Protein AF-C6XNH6-F1 (afdb_monomer_lite)

Structure (mmCIF, N/CA/C/O backbone):
data_AF-C6XNH6-F1
#
_entry.id   AF-C6XNH6-F1
#
loop_
_atom_site.group_PDB
_atom_site.id
_atom_site.type_symbol
_atom_site.label_atom_id
_atom_site.label_alt_id
_atom_site.label_comp_id
_atom_site.label_asym_id
_atom_site.label_entity_id
_atom_site.label_seq_id
_atom_site.pdbx_PDB_ins_code
_atom_site.Cartn_x
_atom_site.Cartn_y
_atom_site.Cartn_z
_atom_site.occupancy
_atom_site.B_iso_or_equiv
_atom_site.auth_seq_id
_atom_site.auth_comp_id
_atom_site.auth_asym_id
_atom_site.auth_atom_id
_atom_site.pdbx_PDB_model_num
ATOM 1 N N . MET A 1 1 ? 8.093 -2.262 -16.637 1.00 91.50 1 MET A N 1
ATOM 2 C CA . MET A 1 1 ? 6.632 -1.982 -16.593 1.00 91.50 1 MET A CA 1
ATOM 3 C C . MET A 1 1 ? 6.391 -0.755 -15.720 1.00 91.50 1 MET A C 1
ATOM 5 O O . MET A 1 1 ? 7.094 -0.620 -14.727 1.00 91.50 1 MET A O 1
ATOM 9 N N . ASP A 1 2 ? 5.480 0.148 -16.088 1.00 94.56 2 ASP A N 1
ATOM 10 C CA . ASP A 1 2 ? 5.125 1.333 -15.282 1.00 94.56 2 ASP A CA 1
ATOM 11 C C . ASP A 1 2 ? 3.847 1.116 -14.445 1.00 94.56 2 ASP A C 1
ATOM 13 O O . ASP A 1 2 ? 3.169 0.094 -14.576 1.00 94.56 2 ASP A O 1
ATOM 17 N N . LEU A 1 3 ? 3.507 2.082 -13.580 1.00 94.19 3 LEU A N 1
ATOM 18 C CA . LEU A 1 3 ? 2.318 2.007 -12.722 1.00 94.19 3 LEU A CA 1
ATOM 19 C C . LEU A 1 3 ? 1.004 1.899 -13.513 1.00 94.19 3 LEU A C 1
ATOM 21 O O . LEU A 1 3 ? 0.082 1.206 -13.082 1.00 94.19 3 LEU A O 1
ATOM 25 N N . LYS A 1 4 ? 0.887 2.604 -14.644 1.00 94.12 4 LYS A N 1
ATOM 26 C CA . LYS A 1 4 ? -0.359 2.659 -15.419 1.00 94.12 4 LYS A CA 1
ATOM 27 C C . LYS A 1 4 ? -0.667 1.291 -16.014 1.00 94.12 4 LYS A C 1
ATOM 29 O O . LYS A 1 4 ? -1.813 0.856 -15.942 1.00 94.12 4 LYS A O 1
ATOM 34 N N . ILE A 1 5 ? 0.342 0.628 -16.571 1.00 94.75 5 ILE A N 1
ATOM 35 C CA . ILE A 1 5 ? 0.228 -0.736 -17.092 1.00 94.75 5 ILE A CA 1
ATOM 36 C C . ILE A 1 5 ? -0.072 -1.706 -15.944 1.00 94.75 5 ILE A C 1
ATOM 38 O O . ILE A 1 5 ? -0.989 -2.509 -16.065 1.00 94.75 5 ILE A O 1
ATOM 42 N N . LEU A 1 6 ? 0.616 -1.576 -14.804 1.00 94.88 6 LEU A N 1
ATOM 43 C CA . LEU A 1 6 ? 0.409 -2.441 -13.637 1.00 94.88 6 LEU A CA 1
ATOM 44 C C . LEU A 1 6 ? -1.039 -2.380 -13.105 1.00 94.88 6 LEU A C 1
ATOM 46 O O . LEU A 1 6 ? -1.673 -3.413 -12.909 1.00 94.88 6 LEU A O 1
ATOM 50 N N . ILE A 1 7 ? -1.601 -1.178 -12.917 1.00 94.25 7 ILE A N 1
ATOM 51 C CA . ILE A 1 7 ? -2.995 -1.002 -12.457 1.00 94.25 7 ILE A CA 1
ATOM 52 C C . ILE A 1 7 ? -4.004 -1.464 -13.517 1.00 94.25 7 ILE A C 1
ATOM 54 O O . ILE A 1 7 ? -5.077 -1.956 -13.174 1.00 94.25 7 ILE A O 1
ATOM 58 N N . ARG A 1 8 ? -3.701 -1.318 -14.808 1.00 95.19 8 ARG A N 1
ATOM 59 C CA . ARG A 1 8 ? -4.622 -1.694 -15.894 1.00 95.19 8 ARG A CA 1
ATOM 60 C C . ARG A 1 8 ? -4.522 -3.151 -16.332 1.00 95.19 8 ARG A C 1
ATOM 62 O O . ARG A 1 8 ? -5.331 -3.551 -17.151 1.00 95.19 8 ARG A O 1
ATOM 69 N N . SER A 1 9 ? -3.567 -3.919 -15.812 1.00 94.44 9 SER A N 1
ATOM 70 C CA . SER A 1 9 ? -3.456 -5.348 -16.113 1.00 94.44 9 SER A CA 1
ATOM 71 C C . SER A 1 9 ? -4.743 -6.082 -15.729 1.00 94.44 9 SER A C 1
ATOM 73 O O . SER A 1 9 ? -5.248 -5.905 -14.618 1.00 94.44 9 SER A O 1
ATOM 75 N N . ASP A 1 10 ? -5.250 -6.922 -16.626 1.00 91.19 10 ASP A N 1
ATOM 76 C CA . ASP A 1 10 ? -6.398 -7.793 -16.355 1.00 91.19 10 ASP A CA 1
ATOM 77 C C . ASP A 1 10 ? -5.982 -9.082 -15.624 1.00 91.19 10 ASP A C 1
ATOM 79 O O . ASP A 1 10 ? -6.810 -9.775 -15.038 1.00 91.19 10 ASP A O 1
ATOM 83 N N . ASN A 1 11 ? -4.682 -9.381 -15.594 1.00 92.06 11 ASN A N 1
ATOM 84 C CA . ASN A 1 11 ? -4.109 -10.563 -14.964 1.00 92.06 11 ASN A CA 1
ATOM 85 C C . ASN A 1 11 ? -3.647 -10.253 -13.532 1.00 92.06 11 ASN A C 1
ATOM 87 O O . ASN A 1 11 ? -2.450 -10.242 -13.221 1.00 92.06 11 ASN A O 1
ATOM 91 N N . LYS A 1 12 ? -4.615 -9.962 -12.655 1.00 94.88 12 LYS A N 1
ATOM 92 C CA . LYS A 1 12 ? -4.383 -9.818 -11.213 1.00 94.88 12 LYS A CA 1
ATOM 93 C C . LYS A 1 12 ? -4.949 -11.018 -10.472 1.00 94.88 12 LYS A C 1
ATOM 95 O O . LYS A 1 12 ? -6.131 -11.322 -10.592 1.00 94.88 12 LYS A O 1
ATOM 100 N N . LYS A 1 13 ? -4.124 -11.653 -9.647 1.00 95.69 13 LYS A N 1
ATOM 101 C CA . LYS A 1 13 ? -4.523 -12.784 -8.808 1.00 95.69 13 LYS A CA 1
ATOM 102 C C . LYS A 1 13 ? -4.235 -12.475 -7.349 1.00 95.69 13 LYS A C 1
ATOM 104 O O . LYS A 1 13 ? -3.082 -12.296 -6.970 1.00 95.69 13 LYS A O 1
ATOM 109 N N . VAL A 1 14 ? -5.276 -12.403 -6.526 1.00 96.75 14 VAL A N 1
ATOM 110 C CA . VAL A 1 14 ? -5.119 -12.255 -5.074 1.00 96.75 14 VAL A CA 1
ATOM 111 C C . VAL A 1 14 ? -4.680 -13.597 -4.498 1.00 96.75 14 VAL A C 1
ATOM 113 O O . VAL A 1 14 ? -5.372 -14.595 -4.657 1.00 96.75 14 VAL A O 1
ATOM 116 N N . GLU A 1 15 ? -3.533 -13.618 -3.824 1.00 96.62 15 GLU A N 1
ATOM 117 C CA . GLU A 1 15 ? -3.006 -14.823 -3.171 1.00 96.62 15 GLU A CA 1
ATOM 118 C C . GLU A 1 15 ? -3.458 -14.908 -1.709 1.00 96.62 15 GLU A C 1
ATOM 120 O O . GLU A 1 15 ? -3.704 -15.988 -1.186 1.00 96.62 15 GLU A O 1
ATOM 125 N N . SER A 1 16 ? -3.550 -13.769 -1.014 1.00 96.44 16 SER A N 1
ATOM 126 C CA . SER A 1 16 ? -4.061 -13.719 0.363 1.00 96.44 16 SER A CA 1
ATOM 127 C C . SER A 1 16 ? -4.441 -12.302 0.775 1.00 96.44 16 SER A C 1
ATOM 129 O O . SER A 1 16 ? -3.789 -11.337 0.377 1.00 96.44 16 SER A O 1
ATOM 131 N N . LEU A 1 17 ? -5.454 -12.170 1.634 1.00 96.19 17 LEU A N 1
ATOM 132 C CA . LEU A 1 17 ? -5.842 -10.878 2.218 1.00 96.19 17 LEU A CA 1
ATOM 133 C C . LEU A 1 17 ? -5.045 -10.515 3.475 1.00 96.19 17 LEU A C 1
ATOM 135 O O . LEU A 1 17 ? -4.980 -9.343 3.844 1.00 96.19 17 LEU A O 1
ATOM 139 N N . GLY A 1 18 ? -4.463 -11.516 4.138 1.00 95.69 18 GLY A N 1
ATOM 140 C CA . GLY A 1 18 ? -3.811 -11.357 5.432 1.00 95.69 18 GLY A CA 1
ATOM 141 C C . GLY A 1 18 ? -4.772 -10.957 6.561 1.00 95.69 18 GLY A C 1
ATOM 142 O O . GLY A 1 18 ? -5.949 -10.640 6.376 1.00 95.69 18 GLY A O 1
ATOM 143 N N . GLU A 1 19 ? -4.253 -10.938 7.780 1.00 96.81 19 GLU A N 1
ATOM 144 C CA . GLU A 1 19 ? -5.011 -10.533 8.966 1.00 96.81 19 GLU A CA 1
ATOM 145 C C . GLU A 1 19 ? -4.799 -9.054 9.290 1.00 96.81 19 GLU A C 1
ATOM 147 O O . GLU A 1 19 ? -3.762 -8.468 8.961 1.00 96.81 19 GLU A O 1
ATOM 152 N N . TRP A 1 20 ? -5.779 -8.457 9.967 1.00 97.56 20 TRP A N 1
ATOM 153 C CA . TRP A 1 20 ? -5.589 -7.158 10.599 1.00 97.56 20 TRP A CA 1
ATOM 154 C C . TRP A 1 20 ? -4.674 -7.302 11.813 1.00 97.56 20 TRP A C 1
ATOM 156 O O . TRP A 1 20 ? -4.912 -8.111 12.704 1.00 97.56 20 TRP A O 1
ATOM 166 N N . LYS A 1 21 ? -3.635 -6.478 11.853 1.00 97.06 21 LYS A N 1
ATOM 167 C CA . LYS A 1 21 ? -2.647 -6.396 12.927 1.00 97.06 21 LYS A CA 1
ATOM 168 C C . LYS A 1 21 ? -2.551 -4.956 13.421 1.00 97.06 21 LYS A C 1
ATOM 170 O O . LYS A 1 21 ? -3.100 -4.039 12.814 1.00 97.06 21 LYS A O 1
ATOM 175 N N . GLN A 1 22 ? -1.868 -4.748 14.540 1.00 96.19 22 GLN A N 1
ATOM 176 C CA . GLN A 1 22 ? -1.639 -3.425 15.126 1.00 96.19 22 GLN A CA 1
ATOM 177 C C . GLN A 1 22 ? -0.152 -3.222 15.422 1.00 96.19 22 GLN A C 1
ATOM 179 O O . GLN A 1 22 ? 0.625 -4.176 15.469 1.00 96.19 22 GLN A O 1
ATOM 184 N N . GLY A 1 23 ? 0.255 -1.971 15.627 1.00 91.00 23 GLY A N 1
ATOM 185 C CA . GLY A 1 23 ? 1.612 -1.648 16.062 1.00 91.00 23 GLY A CA 1
ATOM 186 C C . GLY A 1 23 ? 2.650 -1.671 14.938 1.00 91.00 23 GLY A C 1
ATOM 187 O O . GLY A 1 23 ? 2.479 -1.036 13.895 1.00 91.00 23 GLY A O 1
ATOM 188 N N . HIS A 1 24 ? 3.767 -2.360 15.176 1.00 91.88 24 HIS A N 1
ATOM 189 C CA . HIS A 1 24 ? 4.888 -2.415 14.241 1.00 91.88 24 HIS A CA 1
ATOM 190 C C . HIS A 1 24 ? 4.578 -3.303 13.029 1.00 91.88 24 HIS A C 1
ATOM 192 O O . HIS A 1 24 ? 4.103 -4.426 13.190 1.00 91.88 24 HIS A O 1
ATOM 198 N N . ILE A 1 25 ? 4.895 -2.819 11.825 1.00 93.44 25 ILE A N 1
ATOM 199 C CA . ILE A 1 25 ? 4.827 -3.615 10.594 1.00 93.44 25 ILE A CA 1
ATOM 200 C C . ILE A 1 25 ? 6.204 -4.247 10.361 1.00 93.44 25 ILE A C 1
ATOM 202 O O . ILE A 1 25 ? 7.151 -3.515 10.062 1.00 93.44 25 ILE A O 1
ATOM 206 N N . PRO A 1 26 ? 6.351 -5.576 10.510 1.00 92.06 26 PRO A N 1
ATOM 207 C CA . PRO A 1 26 ? 7.643 -6.224 10.365 1.00 92.06 26 PRO A CA 1
ATOM 208 C C . PRO A 1 26 ? 8.076 -6.253 8.897 1.00 92.06 26 PRO A C 1
ATOM 210 O O . PRO A 1 26 ? 7.248 -6.337 7.985 1.00 92.06 26 PRO A O 1
ATOM 213 N N . ARG A 1 27 ? 9.394 -6.275 8.671 1.00 90.44 27 ARG A N 1
ATOM 214 C CA . ARG A 1 27 ? 9.990 -6.336 7.326 1.00 90.44 27 ARG A CA 1
ATOM 215 C C . ARG A 1 27 ? 9.514 -7.552 6.521 1.00 90.44 27 ARG A C 1
ATOM 217 O O . ARG A 1 27 ? 9.355 -7.447 5.315 1.00 90.44 27 ARG A O 1
ATOM 224 N N . SER A 1 28 ? 9.223 -8.675 7.175 1.00 91.19 28 SER A N 1
ATOM 225 C CA . SER A 1 28 ? 8.671 -9.869 6.519 1.00 91.19 28 SER A CA 1
ATOM 226 C C . SER A 1 28 ? 7.279 -9.645 5.907 1.00 91.19 28 SER A C 1
ATOM 228 O O . SER A 1 28 ? 6.931 -10.281 4.910 1.00 91.19 28 SER A O 1
ATOM 230 N N . SER A 1 29 ? 6.485 -8.723 6.463 1.00 94.19 29 SER A N 1
ATOM 231 C CA . SER A 1 29 ? 5.160 -8.366 5.943 1.00 94.19 29 SER A CA 1
ATOM 232 C C . SER A 1 29 ? 5.235 -7.349 4.808 1.00 94.19 29 SER A C 1
ATOM 234 O O . SER A 1 29 ? 4.471 -7.453 3.850 1.00 94.19 29 SER A O 1
ATOM 236 N N . PHE A 1 30 ? 6.143 -6.378 4.891 1.00 93.62 30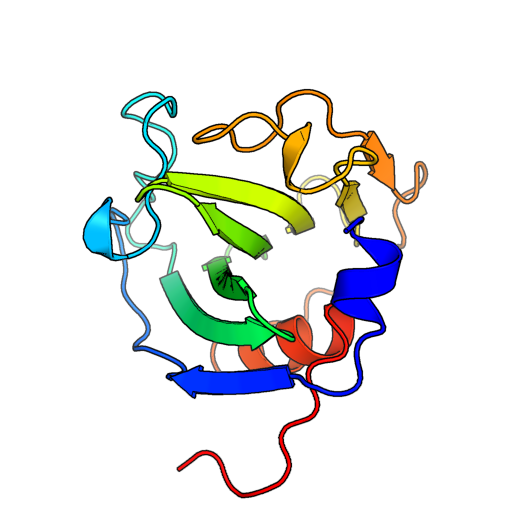 PHE A N 1
ATOM 237 C CA . PHE A 1 30 ? 6.329 -5.359 3.859 1.00 93.62 30 PHE A CA 1
ATOM 238 C C . PHE A 1 30 ? 7.807 -4.922 3.840 1.00 93.62 30 PHE A C 1
ATOM 240 O O . PHE A 1 30 ? 8.201 -4.065 4.638 1.00 93.62 30 PHE A O 1
ATOM 247 N N . PRO A 1 31 ? 8.654 -5.557 3.009 1.00 92.12 31 PRO A N 1
ATOM 248 C CA . PRO A 1 31 ? 10.093 -5.371 3.068 1.00 92.12 31 PRO A CA 1
ATOM 249 C C . PRO A 1 31 ? 10.479 -3.991 2.547 1.00 92.12 31 PRO A C 1
ATOM 251 O O . PRO A 1 31 ? 10.226 -3.662 1.400 1.00 92.12 31 PRO A O 1
ATOM 254 N N . MET A 1 32 ? 11.049 -3.166 3.425 1.00 91.12 32 MET A N 1
ATOM 255 C CA . MET A 1 32 ? 11.447 -1.792 3.121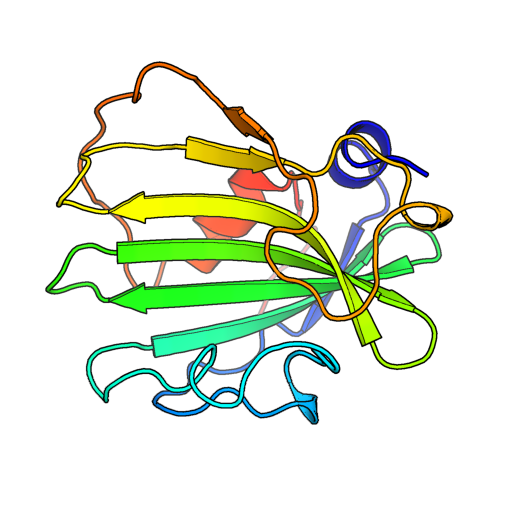 1.00 91.12 32 MET A CA 1
ATOM 256 C C . MET A 1 32 ? 12.827 -1.526 3.718 1.00 91.12 32 MET A C 1
ATOM 258 O O . MET A 1 32 ? 12.945 -1.066 4.854 1.00 91.12 32 MET A O 1
ATOM 262 N N . SER A 1 33 ? 13.883 -1.870 2.984 1.00 87.75 33 SER A N 1
ATOM 263 C CA . SER A 1 33 ? 15.246 -1.931 3.531 1.00 87.75 33 SER A CA 1
ATOM 264 C C . SER A 1 33 ? 15.853 -0.575 3.908 1.00 87.75 33 SER A C 1
ATOM 266 O O . SER A 1 33 ? 16.666 -0.511 4.828 1.00 87.75 33 SER A O 1
ATOM 268 N N . LYS A 1 34 ? 15.455 0.506 3.224 1.00 84.06 34 LYS A N 1
ATOM 269 C CA . LYS A 1 34 ? 16.027 1.858 3.388 1.00 84.06 34 LYS A CA 1
ATOM 270 C C . LYS A 1 34 ? 15.143 2.789 4.207 1.00 84.06 34 LYS A C 1
ATOM 272 O O . LYS A 1 34 ? 15.411 3.987 4.300 1.00 84.06 34 LYS A O 1
ATOM 277 N N . VAL A 1 35 ? 14.070 2.261 4.784 1.00 81.50 35 VAL A N 1
ATOM 278 C CA . VAL A 1 35 ? 13.170 3.052 5.608 1.00 81.50 35 VAL A CA 1
ATOM 279 C C . VAL A 1 35 ? 13.743 3.195 7.012 1.00 81.50 35 VAL A C 1
ATOM 281 O O . VAL A 1 35 ? 14.126 2.220 7.650 1.00 81.50 35 VAL A O 1
ATOM 284 N N . ALA A 1 36 ? 13.787 4.433 7.509 1.00 71.50 36 ALA A N 1
ATOM 285 C CA . ALA A 1 36 ? 14.203 4.700 8.877 1.00 71.50 36 ALA A CA 1
ATOM 286 C C . ALA A 1 36 ? 13.320 3.926 9.869 1.00 71.50 36 ALA A C 1
ATOM 288 O O . ALA A 1 36 ? 12.098 3.925 9.728 1.00 71.50 36 ALA A O 1
ATOM 289 N N . ASN A 1 37 ? 13.923 3.387 10.935 1.00 62.72 37 ASN A N 1
ATOM 290 C CA . ASN A 1 37 ? 13.287 2.546 11.966 1.00 62.72 37 ASN A CA 1
ATOM 291 C C . ASN A 1 37 ? 11.971 3.076 12.583 1.00 62.72 37 ASN A C 1
ATOM 293 O O . ASN A 1 37 ? 11.323 2.351 13.335 1.00 62.72 37 ASN A O 1
ATOM 297 N N . LYS A 1 38 ? 11.604 4.345 12.365 1.00 66.62 38 LYS A N 1
ATOM 298 C CA . LYS A 1 38 ? 10.376 4.977 12.878 1.00 66.62 38 LYS A CA 1
ATOM 299 C C . LYS A 1 38 ? 9.195 4.888 11.908 1.00 66.62 38 LYS A C 1
ATOM 301 O O . LYS A 1 38 ? 8.055 4.771 12.346 1.00 66.62 38 LYS A O 1
ATOM 306 N N . GLN A 1 39 ? 9.443 4.944 10.604 1.00 69.06 39 GLN A N 1
ATOM 307 C CA . GLN A 1 39 ? 8.408 4.680 9.607 1.00 69.06 39 GLN A CA 1
ATOM 308 C C . GLN A 1 39 ? 8.075 3.183 9.732 1.00 69.06 39 GLN A C 1
ATOM 310 O O . GLN A 1 39 ? 8.994 2.382 9.829 1.00 69.06 39 GLN A O 1
ATOM 315 N N . PHE A 1 40 ? 6.794 2.814 9.835 1.00 79.00 40 PHE A N 1
ATOM 316 C CA . PHE A 1 40 ? 6.301 1.473 10.231 1.00 79.00 40 PHE A CA 1
ATOM 317 C C . PHE A 1 40 ? 6.234 1.153 11.732 1.00 79.00 40 PHE A C 1
ATOM 319 O O . PHE A 1 40 ? 5.923 0.018 12.103 1.00 79.00 40 PHE A O 1
ATOM 326 N N . LYS A 1 41 ? 6.454 2.129 12.617 1.00 84.25 41 LYS A N 1
ATOM 327 C CA . LYS A 1 41 ? 6.071 2.021 14.032 1.00 84.25 41 LYS A CA 1
ATOM 328 C C . LYS A 1 41 ? 4.818 2.848 14.274 1.00 84.25 41 LYS A C 1
ATOM 330 O O . LYS A 1 41 ? 4.901 4.048 14.521 1.00 84.25 41 LYS A O 1
ATOM 335 N N . TYR A 1 42 ? 3.659 2.209 14.175 1.00 88.81 42 TYR A N 1
ATOM 336 C CA . TYR A 1 42 ? 2.388 2.873 14.435 1.00 88.81 42 TYR A CA 1
ATOM 337 C C . TYR A 1 42 ? 1.919 2.632 15.873 1.00 88.81 42 TYR A C 1
ATOM 339 O O . TYR A 1 42 ? 2.255 1.623 16.491 1.00 88.81 42 TYR A O 1
ATOM 347 N N . GLY A 1 43 ? 1.162 3.586 16.420 1.00 88.94 43 GLY A N 1
ATOM 348 C CA . GLY A 1 43 ? 0.526 3.430 17.730 1.00 88.94 43 GLY A CA 1
ATOM 349 C C . GLY A 1 43 ? -0.598 2.388 17.704 1.00 88.94 43 GLY A C 1
ATOM 350 O O . GLY A 1 43 ? -1.052 1.987 16.636 1.00 88.94 43 GLY A O 1
ATOM 351 N N . LYS A 1 44 ? -1.090 1.986 18.883 1.00 90.12 44 LYS A N 1
ATOM 352 C CA . LYS A 1 44 ? -2.141 0.956 19.030 1.00 90.12 44 LYS A CA 1
ATOM 353 C C . LYS A 1 44 ? -3.459 1.287 18.313 1.00 90.12 44 LYS A C 1
ATOM 355 O O . LYS A 1 44 ? -4.175 0.376 17.922 1.00 90.12 44 LYS A O 1
ATOM 360 N N . SER A 1 45 ? -3.759 2.572 18.108 1.00 92.62 45 SER A N 1
ATOM 361 C CA . SER A 1 45 ? -4.954 3.019 17.375 1.00 92.62 45 SER A CA 1
ATOM 362 C C . SER A 1 45 ? -4.863 2.823 15.860 1.00 92.62 45 SER A C 1
ATOM 364 O O . SER A 1 45 ? -5.858 2.971 15.158 1.00 92.62 45 SER A O 1
ATOM 366 N N . TYR A 1 46 ? -3.688 2.475 15.334 1.00 96.12 46 TYR A N 1
ATOM 367 C CA . TYR A 1 46 ? -3.537 2.104 13.935 1.00 96.12 46 TYR A CA 1
ATOM 368 C C . TYR A 1 46 ? -3.646 0.597 13.769 1.00 96.12 46 TYR A C 1
ATOM 370 O O . TYR A 1 46 ? -2.956 -0.182 14.430 1.00 96.12 46 TYR A O 1
ATOM 378 N N . SER A 1 47 ? -4.469 0.211 12.808 1.00 97.19 47 SER A N 1
ATOM 379 C CA . SER A 1 47 ? -4.566 -1.151 12.307 1.00 97.19 47 SER A CA 1
ATOM 380 C C . SER A 1 47 ? -3.917 -1.209 10.933 1.00 97.19 47 SER A C 1
ATOM 382 O O . SER A 1 47 ? -4.008 -0.259 10.158 1.00 97.19 47 SER A O 1
ATOM 384 N N . TRP A 1 48 ? -3.261 -2.311 10.6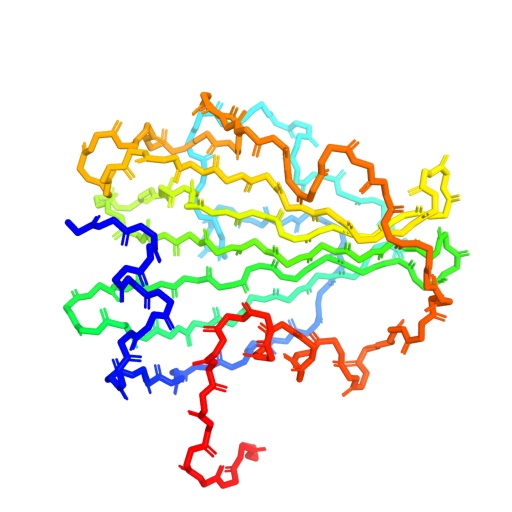13 1.00 97.88 48 TRP A N 1
ATOM 385 C CA . TRP A 1 48 ? -2.670 -2.530 9.304 1.00 97.88 48 TRP A CA 1
ATOM 386 C C . TRP A 1 48 ? -2.922 -3.956 8.823 1.00 97.88 48 TRP A C 1
ATOM 388 O O . TRP A 1 48 ? -3.103 -4.870 9.624 1.00 97.88 48 TRP A O 1
ATOM 398 N N . ARG A 1 49 ? -2.941 -4.141 7.507 1.00 97.94 49 ARG A N 1
ATOM 399 C CA . ARG A 1 49 ? -3.127 -5.433 6.834 1.00 97.94 49 ARG A CA 1
ATOM 400 C C . ARG A 1 49 ? -2.298 -5.434 5.557 1.00 97.94 49 ARG A C 1
ATOM 402 O O . ARG A 1 49 ? -2.141 -4.389 4.935 1.00 97.94 49 ARG A O 1
ATOM 409 N N . VAL A 1 50 ? -1.784 -6.593 5.158 1.00 98.31 50 VAL A N 1
ATOM 410 C CA . VAL A 1 50 ? -1.095 -6.753 3.872 1.00 98.31 50 VAL A CA 1
ATOM 411 C C . VAL A 1 50 ? -1.861 -7.744 3.015 1.00 98.31 50 VAL A C 1
ATOM 413 O O . VAL A 1 50 ? -1.964 -8.911 3.383 1.00 98.31 50 VAL A O 1
ATOM 416 N N . VAL A 1 51 ? -2.332 -7.277 1.862 1.00 98.25 51 VAL A N 1
ATOM 417 C CA . VAL A 1 51 ? -2.839 -8.137 0.793 1.00 98.25 51 VAL A CA 1
ATOM 418 C C . VAL A 1 51 ? -1.669 -8.519 -0.104 1.00 98.25 51 VAL A C 1
ATOM 420 O O . VAL A 1 51 ? -0.920 -7.642 -0.542 1.00 98.25 51 VAL A O 1
ATOM 423 N N . LYS A 1 52 ? -1.511 -9.811 -0.388 1.00 98.00 52 LYS A N 1
ATOM 424 C CA . LYS A 1 52 ? -0.558 -10.320 -1.379 1.00 98.00 52 LYS A CA 1
ATOM 425 C C . LYS A 1 52 ? -1.301 -10.649 -2.662 1.00 98.00 52 LYS A C 1
ATOM 427 O O . LYS A 1 52 ? -2.346 -11.299 -2.623 1.00 98.00 52 LYS A O 1
ATOM 432 N N . LEU A 1 53 ? -0.752 -10.215 -3.784 1.00 97.25 53 LEU A N 1
ATOM 433 C CA . LEU A 1 53 ? -1.316 -10.470 -5.098 1.00 97.25 53 LEU A CA 1
ATOM 434 C C . LEU A 1 53 ? -0.210 -10.572 -6.141 1.00 97.25 53 LEU A C 1
ATOM 436 O O . LEU A 1 53 ? 0.827 -9.931 -6.010 1.00 97.25 53 LEU A O 1
ATOM 440 N N . ASN A 1 54 ? -0.463 -11.337 -7.188 1.00 96.81 54 ASN A N 1
ATOM 441 C CA . ASN A 1 54 ? 0.366 -11.385 -8.378 1.00 96.81 54 ASN A CA 1
ATOM 442 C C . ASN A 1 54 ? -0.263 -10.512 -9.462 1.00 96.81 54 ASN A C 1
ATOM 444 O O . ASN A 1 54 ? -1.479 -10.547 -9.658 1.00 96.81 54 ASN A O 1
ATOM 448 N N . ILE A 1 55 ? 0.560 -9.714 -10.138 1.00 95.88 55 ILE A N 1
ATOM 449 C CA . ILE A 1 55 ? 0.160 -8.932 -11.310 1.00 95.88 55 ILE A CA 1
ATOM 450 C C . ILE A 1 55 ? 1.138 -9.267 -12.429 1.00 95.88 55 ILE A C 1
ATOM 452 O O . ILE A 1 55 ? 2.320 -8.920 -12.356 1.00 95.88 55 ILE A O 1
ATOM 456 N N . GLU A 1 56 ? 0.661 -9.956 -13.460 1.00 94.31 56 GLU A N 1
ATOM 457 C CA . GLU A 1 56 ? 1.526 -10.569 -14.473 1.00 94.31 56 GLU A CA 1
ATOM 458 C C . GLU A 1 56 ? 2.600 -11.473 -13.834 1.00 94.31 56 GLU A C 1
ATOM 460 O O . GLU A 1 56 ? 2.283 -12.444 -13.152 1.00 94.31 56 GLU A O 1
ATOM 465 N N . LYS A 1 57 ? 3.881 -11.145 -14.032 1.00 95.25 57 LYS A N 1
ATOM 466 C CA . LYS A 1 57 ? 5.040 -11.840 -13.453 1.00 95.25 57 LYS A CA 1
ATOM 467 C C . LYS A 1 57 ? 5.527 -11.243 -12.128 1.00 95.25 57 LYS A C 1
ATOM 469 O O . LYS A 1 57 ? 6.580 -11.642 -11.641 1.00 95.25 57 LYS A O 1
ATOM 474 N N . TYR A 1 58 ? 4.848 -10.220 -11.612 1.00 97.19 58 TYR A N 1
ATOM 475 C CA . TYR A 1 58 ? 5.311 -9.446 -10.466 1.00 97.19 58 TYR A CA 1
ATOM 476 C C . TYR A 1 58 ? 4.564 -9.837 -9.197 1.00 97.19 58 TYR A C 1
ATOM 478 O O . TYR A 1 58 ? 3.338 -9.719 -9.122 1.00 97.19 58 TYR A O 1
ATOM 486 N N . GLU A 1 59 ? 5.325 -10.200 -8.169 1.00 97.56 59 GLU A N 1
ATOM 487 C CA . GLU A 1 59 ? 4.805 -10.327 -6.814 1.00 97.56 59 GLU A CA 1
ATOM 488 C C . GLU A 1 59 ? 4.553 -8.930 -6.247 1.00 97.56 59 GLU A C 1
ATOM 490 O O . GLU A 1 59 ? 5.449 -8.086 -6.159 1.00 97.56 59 GLU 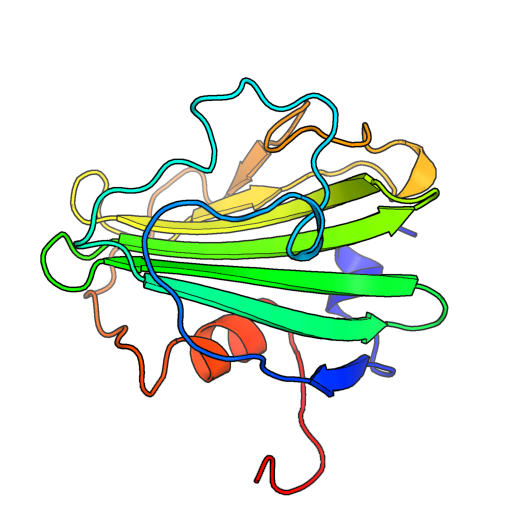A O 1
ATOM 495 N N . CYS A 1 60 ? 3.308 -8.663 -5.882 1.00 97.88 60 CYS A N 1
ATOM 496 C CA . CYS A 1 60 ? 2.871 -7.370 -5.391 1.00 97.88 60 CYS A CA 1
ATOM 497 C C . CYS A 1 60 ? 2.315 -7.494 -3.973 1.00 97.88 60 CYS A C 1
ATOM 499 O O . CYS A 1 60 ? 1.799 -8.530 -3.538 1.00 97.88 60 CYS A O 1
ATOM 501 N N . ARG A 1 61 ? 2.375 -6.383 -3.241 1.00 98.19 61 ARG A N 1
ATOM 502 C CA . ARG A 1 61 ? 1.729 -6.244 -1.938 1.00 98.19 61 ARG A CA 1
ATOM 503 C C . ARG A 1 61 ? 0.972 -4.930 -1.869 1.00 98.19 61 ARG A C 1
ATOM 505 O O . ARG A 1 61 ? 1.501 -3.882 -2.242 1.00 98.19 61 ARG A O 1
ATOM 512 N N . ILE A 1 62 ? -0.244 -4.984 -1.335 1.00 98.19 62 ILE A N 1
ATOM 513 C CA . ILE A 1 62 ? -0.990 -3.799 -0.920 1.00 98.19 62 ILE A CA 1
ATOM 514 C C . ILE A 1 62 ? -0.944 -3.733 0.601 1.00 98.19 62 ILE A C 1
ATOM 516 O O . ILE A 1 62 ? -1.535 -4.565 1.289 1.00 98.19 62 ILE A O 1
ATOM 520 N N . LEU A 1 63 ? -0.247 -2.734 1.132 1.00 98.06 63 LEU A N 1
ATOM 521 C CA . LEU A 1 63 ? -0.268 -2.438 2.556 1.00 98.06 63 LEU A CA 1
ATOM 522 C C . LEU A 1 63 ? -1.388 -1.446 2.863 1.00 98.06 63 LEU A C 1
ATOM 524 O O . LEU A 1 63 ? -1.358 -0.304 2.404 1.00 98.06 63 LEU A O 1
ATOM 528 N N . LEU A 1 64 ? -2.327 -1.882 3.692 1.00 98.19 64 LEU A N 1
ATOM 529 C CA . LEU A 1 64 ? -3.382 -1.058 4.258 1.00 98.19 64 LEU A CA 1
ATOM 530 C C . LEU A 1 64 ? -2.963 -0.559 5.634 1.00 98.19 64 LEU A C 1
ATOM 532 O O . LEU A 1 64 ? -2.456 -1.326 6.453 1.00 98.19 64 LEU A O 1
ATOM 536 N N . LEU A 1 65 ? -3.224 0.713 5.897 1.00 97.62 65 LEU A N 1
ATOM 537 C CA . LEU A 1 65 ? -3.100 1.340 7.202 1.00 97.62 65 LEU A CA 1
ATOM 538 C C . LEU A 1 65 ? -4.382 2.120 7.479 1.00 97.62 65 LEU A C 1
ATOM 540 O O . LEU A 1 65 ? -4.789 2.945 6.665 1.00 97.62 65 LEU A O 1
ATOM 544 N N . LEU A 1 66 ? -4.994 1.876 8.629 1.00 97.56 66 LEU A N 1
ATOM 545 C CA . LEU A 1 66 ? -6.278 2.444 9.009 1.00 97.56 66 LEU A CA 1
ATOM 546 C C . LEU A 1 66 ? -6.233 2.950 10.451 1.00 97.56 66 LEU A C 1
ATOM 548 O O . LEU A 1 66 ? -5.766 2.255 11.353 1.00 97.56 66 LEU A O 1
ATOM 552 N N . ASN A 1 67 ? -6.758 4.147 10.665 1.00 96.19 67 ASN A N 1
ATOM 553 C CA . ASN A 1 67 ? -7.102 4.684 11.971 1.00 96.19 67 ASN A CA 1
ATOM 554 C C . ASN A 1 67 ? -8.474 5.351 11.849 1.00 96.19 67 ASN A C 1
ATOM 556 O O . ASN A 1 67 ? -8.575 6.434 11.281 1.00 96.19 67 ASN A O 1
ATOM 560 N N . GLU A 1 68 ? -9.520 4.681 12.324 1.00 94.44 68 GLU A N 1
ATOM 561 C CA . GLU A 1 68 ? -10.906 5.131 12.143 1.00 94.44 68 GLU A CA 1
ATOM 562 C C . GLU A 1 68 ? -11.203 6.391 12.967 1.00 94.44 68 GLU A C 1
ATOM 564 O O . GLU A 1 68 ? -11.808 7.328 12.456 1.00 94.44 68 GLU A O 1
ATOM 569 N N . GLU A 1 69 ? -10.677 6.471 14.194 1.00 93.31 69 GLU A N 1
ATOM 570 C CA . GLU A 1 69 ? -10.847 7.629 15.084 1.00 93.31 69 GLU A CA 1
ATOM 571 C C . GLU A 1 69 ? -10.237 8.904 14.498 1.00 93.31 69 GLU A C 1
ATOM 573 O O . GLU A 1 69 ? -10.855 9.964 14.495 1.00 93.31 69 GLU A O 1
ATOM 578 N N . LYS A 1 70 ? -9.009 8.803 13.977 1.00 93.12 70 LYS A N 1
ATOM 579 C CA . LYS A 1 70 ? -8.323 9.925 13.322 1.00 93.12 70 LYS A CA 1
ATOM 580 C C . LYS A 1 70 ? -8.766 10.125 11.881 1.00 93.12 70 LYS A C 1
ATOM 582 O O . LYS A 1 70 ? -8.267 11.049 11.241 1.00 93.12 70 LYS A O 1
ATOM 587 N N . GLN A 1 71 ? -9.633 9.243 11.381 1.00 94.25 71 GLN A N 1
ATOM 588 C CA . GLN A 1 71 ? -10.031 9.157 9.987 1.00 94.25 71 GLN A CA 1
ATOM 589 C C . GLN A 1 71 ? -8.786 9.209 9.085 1.00 94.25 71 GLN A C 1
ATOM 591 O O . GLN A 1 71 ? -8.494 10.186 8.407 1.00 94.25 71 GLN A O 1
ATOM 596 N N . ILE A 1 72 ? -7.941 8.187 9.165 1.00 94.69 72 ILE A N 1
ATOM 597 C CA . ILE A 1 72 ? -6.757 8.055 8.315 1.00 94.69 72 ILE A CA 1
ATOM 598 C C . ILE A 1 72 ? -6.845 6.716 7.619 1.00 94.69 72 ILE A C 1
ATOM 600 O O . ILE A 1 72 ? -6.937 5.677 8.272 1.00 94.69 72 ILE A O 1
ATOM 604 N N . PHE A 1 73 ? -6.732 6.742 6.301 1.00 95.81 73 PHE A N 1
ATOM 605 C CA . PHE A 1 73 ? -6.584 5.549 5.492 1.00 95.81 73 PHE A CA 1
ATOM 606 C C . PHE A 1 73 ? -5.416 5.711 4.538 1.00 95.81 73 PHE A C 1
ATOM 608 O O . PHE A 1 73 ? -5.237 6.763 3.925 1.00 95.81 73 PHE A O 1
ATOM 615 N N . ARG A 1 74 ? -4.622 4.652 4.407 1.00 96.06 74 ARG A N 1
ATOM 616 C CA . ARG A 1 74 ? -3.586 4.548 3.388 1.00 96.06 74 ARG A CA 1
ATOM 617 C C . ARG A 1 74 ? -3.628 3.170 2.766 1.00 96.06 74 ARG A C 1
ATOM 619 O O . ARG A 1 74 ? -3.621 2.175 3.486 1.00 96.06 74 ARG A O 1
ATOM 626 N N . ALA A 1 75 ? -3.604 3.125 1.446 1.00 97.50 75 ALA A N 1
ATOM 627 C CA . ALA A 1 75 ? -3.349 1.922 0.676 1.00 97.50 75 ALA A CA 1
ATOM 628 C C . ALA A 1 75 ? -2.065 2.152 -0.114 1.00 97.50 75 ALA A C 1
ATOM 630 O O . ALA A 1 75 ? -1.954 3.148 -0.823 1.00 97.50 75 ALA A O 1
ATOM 631 N N . ARG A 1 76 ? -1.078 1.270 0.038 1.00 97.38 76 ARG A N 1
ATOM 632 C CA . ARG A 1 76 ? 0.224 1.382 -0.624 1.00 97.38 76 ARG A CA 1
ATOM 633 C C . ARG A 1 76 ? 0.492 0.158 -1.478 1.00 97.38 76 ARG A C 1
ATOM 635 O O . ARG A 1 76 ? 0.613 -0.934 -0.932 1.00 97.38 76 ARG A O 1
ATOM 642 N N . LEU A 1 77 ? 0.644 0.363 -2.782 1.00 97.62 77 LEU A N 1
ATOM 643 C CA . LEU A 1 77 ? 0.998 -0.671 -3.747 1.00 97.62 77 LEU A CA 1
ATOM 644 C C . LEU A 1 77 ? 2.516 -0.710 -3.933 1.00 97.62 77 LEU A C 1
ATOM 646 O O . LEU A 1 77 ? 3.128 0.269 -4.376 1.00 97.62 77 LEU A O 1
ATOM 650 N N . GLY A 1 78 ? 3.112 -1.850 -3.601 1.00 97.12 78 GLY A N 1
ATOM 651 C CA . GLY A 1 78 ? 4.520 -2.148 -3.834 1.00 97.12 78 GLY A CA 1
ATOM 652 C C . GLY A 1 78 ? 4.703 -3.405 -4.674 1.00 97.12 78 GLY A C 1
ATOM 653 O O . GLY A 1 78 ? 3.881 -4.319 -4.614 1.00 97.12 78 GLY A O 1
ATOM 654 N N . VAL A 1 79 ? 5.794 -3.431 -5.435 1.00 97.50 79 VAL A N 1
ATOM 655 C CA . VAL A 1 79 ? 6.277 -4.608 -6.164 1.00 97.50 79 VAL A CA 1
ATOM 656 C C . VAL A 1 79 ? 7.513 -5.144 -5.453 1.00 97.50 79 VAL A C 1
ATOM 658 O O . VAL A 1 79 ? 8.426 -4.370 -5.156 1.00 97.50 79 VAL A O 1
ATOM 661 N N . GLU A 1 80 ? 7.542 -6.443 -5.176 1.00 96.94 80 GLU A N 1
ATOM 662 C CA . GLU A 1 80 ? 8.699 -7.112 -4.586 1.00 96.94 80 GLU A CA 1
ATOM 663 C C . GLU A 1 80 ? 9.759 -7.370 -5.652 1.00 96.94 80 GLU A C 1
ATOM 665 O O . GLU A 1 80 ? 9.485 -7.990 -6.678 1.00 96.94 80 GLU A O 1
ATOM 670 N N . VAL A 1 81 ? 10.979 -6.898 -5.411 1.00 94.69 81 VAL A N 1
ATOM 671 C CA . VAL A 1 81 ? 12.138 -7.201 -6.248 1.00 94.69 81 VAL A CA 1
ATOM 672 C C . VAL A 1 81 ? 13.337 -7.428 -5.340 1.00 94.69 81 VAL A C 1
ATOM 674 O O . VAL A 1 81 ? 13.648 -6.576 -4.510 1.00 94.69 81 VAL A O 1
ATOM 677 N N . GLU A 1 82 ? 13.990 -8.584 -5.484 1.00 93.25 82 GLU A N 1
ATOM 678 C CA . GLU A 1 82 ? 15.201 -8.944 -4.723 1.00 93.25 82 GLU A CA 1
ATOM 679 C C . GLU A 1 82 ? 15.013 -8.843 -3.191 1.00 93.25 82 GLU A C 1
ATOM 681 O O . GLU A 1 82 ? 15.915 -8.451 -2.452 1.00 93.25 82 GLU A O 1
ATOM 686 N N . GLY A 1 83 ? 13.816 -9.183 -2.694 1.00 92.25 83 GLY A N 1
ATOM 687 C CA . GLY A 1 83 ? 13.491 -9.150 -1.262 1.00 92.25 83 GLY A CA 1
ATOM 688 C C . GLY A 1 83 ? 13.285 -7.745 -0.679 1.00 92.25 83 GLY A C 1
ATOM 689 O O . GLY A 1 83 ? 13.363 -7.565 0.542 1.00 92.25 83 GLY A O 1
ATOM 690 N N . ASP A 1 84 ? 13.031 -6.743 -1.524 1.00 94.75 84 ASP A N 1
ATOM 691 C CA . ASP A 1 84 ? 12.689 -5.374 -1.131 1.00 94.75 84 ASP A CA 1
ATOM 692 C C . ASP A 1 84 ? 11.483 -4.848 -1.924 1.00 94.75 84 ASP A C 1
ATOM 694 O O . ASP A 1 84 ? 11.189 -5.317 -3.023 1.00 94.75 84 ASP A O 1
ATOM 698 N N . MET A 1 85 ? 10.766 -3.863 -1.382 1.00 95.56 85 MET A N 1
ATOM 699 C CA . MET A 1 85 ? 9.615 -3.264 -2.062 1.00 95.56 85 MET A CA 1
ATOM 700 C C . MET A 1 85 ? 10.024 -2.042 -2.871 1.00 95.56 85 MET A C 1
ATOM 702 O O . MET A 1 85 ? 10.651 -1.102 -2.374 1.00 95.56 85 MET A O 1
ATOM 706 N N . ARG A 1 86 ? 9.547 -2.001 -4.109 1.00 95.62 86 ARG A N 1
ATOM 707 C CA . ARG A 1 86 ? 9.494 -0.807 -4.946 1.00 95.62 86 ARG A CA 1
ATOM 708 C C . ARG A 1 86 ? 8.083 -0.245 -4.871 1.00 95.62 86 ARG A C 1
ATOM 710 O O . ARG A 1 86 ? 7.147 -0.808 -5.434 1.00 95.62 86 ARG A O 1
ATOM 717 N N . VAL A 1 87 ? 7.914 0.831 -4.103 1.00 95.62 87 VAL A N 1
ATOM 718 C CA . VAL A 1 87 ? 6.602 1.460 -3.902 1.00 95.62 87 VAL A CA 1
ATOM 719 C C . VAL A 1 87 ? 6.220 2.234 -5.158 1.00 95.62 87 VAL A C 1
ATOM 721 O O . VAL A 1 87 ? 6.852 3.233 -5.507 1.00 95.62 87 VAL A O 1
ATOM 724 N N . MET A 1 88 ? 5.164 1.771 -5.820 1.00 96.06 88 MET A N 1
ATOM 725 C CA . MET A 1 88 ? 4.697 2.351 -7.076 1.00 96.06 88 MET A CA 1
ATOM 726 C C . MET A 1 88 ? 3.707 3.484 -6.823 1.00 96.06 88 MET A C 1
ATOM 728 O O . MET A 1 88 ? 3.750 4.508 -7.506 1.00 96.06 88 MET A O 1
ATOM 732 N N . CYS A 1 89 ? 2.834 3.338 -5.823 1.00 95.69 89 CYS A N 1
ATOM 733 C CA . CYS A 1 89 ? 1.985 4.431 -5.364 1.00 95.69 89 CYS A CA 1
ATOM 734 C C . CYS A 1 89 ? 1.382 4.205 -3.969 1.00 95.69 89 CYS A C 1
ATOM 736 O O . CYS A 1 89 ? 1.332 3.085 -3.461 1.00 95.69 89 CYS A O 1
ATOM 738 N N . GLU A 1 90 ? 0.885 5.283 -3.369 1.00 95.69 90 GLU A N 1
ATOM 739 C CA . GLU A 1 90 ? 0.184 5.296 -2.084 1.00 95.69 90 GLU A CA 1
ATOM 740 C C . GLU A 1 90 ? -1.037 6.210 -2.176 1.00 95.69 90 GLU A C 1
ATOM 742 O O . GLU A 1 90 ? -0.879 7.421 -2.316 1.00 95.69 90 GLU A O 1
ATOM 747 N N . HIS A 1 91 ? -2.234 5.629 -2.113 1.00 94.38 91 HIS A N 1
ATOM 748 C CA . HIS A 1 91 ? -3.487 6.366 -1.971 1.00 94.38 91 HIS A CA 1
ATOM 749 C C . HIS A 1 91 ? -3.729 6.667 -0.498 1.00 94.38 91 HIS A C 1
ATOM 751 O O . HIS A 1 91 ? -3.627 5.776 0.345 1.00 94.38 91 HIS A O 1
ATOM 757 N N . GLU A 1 92 ? -4.069 7.911 -0.193 1.00 93.75 92 GLU A N 1
ATOM 758 C CA . GLU A 1 92 ? -4.227 8.408 1.164 1.00 93.75 92 GLU A CA 1
ATOM 759 C C . GLU A 1 92 ? -5.511 9.219 1.296 1.00 93.75 92 GLU A C 1
ATOM 761 O O . GLU A 1 92 ? -5.918 9.942 0.385 1.00 93.75 92 GLU A O 1
ATOM 766 N N . TRP A 1 93 ? -6.105 9.110 2.478 1.00 92.69 93 TRP A N 1
ATOM 767 C CA . TRP A 1 93 ? -7.125 10.010 2.989 1.00 92.69 93 TRP A CA 1
ATOM 768 C C . TRP A 1 93 ? -6.770 10.347 4.439 1.00 92.69 93 TRP A C 1
ATOM 770 O O . TRP A 1 93 ? -6.424 9.446 5.214 1.00 92.69 93 TRP A O 1
ATOM 780 N N . HIS A 1 94 ? -6.844 11.621 4.826 1.00 88.19 94 HIS A N 1
ATOM 781 C CA . HIS A 1 94 ? -6.678 12.037 6.222 1.00 88.19 94 HIS A CA 1
ATOM 782 C C . HIS A 1 94 ? -7.463 13.304 6.568 1.00 88.19 94 HIS A C 1
ATOM 784 O O . HIS A 1 94 ? -7.433 14.279 5.823 1.00 88.19 94 HIS A O 1
ATOM 790 N N . ALA A 1 95 ? -8.083 13.334 7.752 1.00 85.50 95 ALA A N 1
ATOM 791 C CA . ALA A 1 95 ? -8.954 14.443 8.159 1.00 85.50 95 ALA A CA 1
ATOM 792 C C . ALA A 1 95 ? -8.234 15.794 8.246 1.00 85.50 95 ALA A C 1
ATOM 794 O O . ALA A 1 95 ? -8.849 16.836 8.062 1.00 85.50 95 ALA A O 1
ATOM 795 N N . SER A 1 96 ? -6.926 15.789 8.527 1.00 81.38 96 SER A N 1
ATOM 796 C CA . SER A 1 96 ? -6.125 17.013 8.646 1.00 81.38 96 SER A CA 1
ATOM 797 C C . SER A 1 96 ? -5.846 17.701 7.308 1.00 81.38 96 SER A C 1
ATOM 799 O O . SER A 1 96 ? -5.530 18.884 7.295 1.00 81.38 96 SER A O 1
ATOM 801 N N . GLU A 1 97 ? -5.951 16.980 6.188 1.00 76.88 97 GLU A N 1
ATOM 802 C CA . GLU A 1 97 ? -5.988 17.578 4.843 1.00 76.88 97 GLU A CA 1
ATOM 803 C C . GLU A 1 97 ? -7.124 16.863 4.090 1.00 76.88 97 GLU A C 1
ATOM 805 O O . GLU A 1 97 ? -6.870 15.901 3.362 1.00 76.88 97 GLU A O 1
ATOM 810 N N . PRO A 1 98 ? -8.386 17.250 4.362 1.00 71.00 98 PRO A N 1
ATOM 811 C CA . PRO A 1 98 ? -9.540 16.406 4.084 1.00 71.00 98 PRO A CA 1
ATOM 812 C C . PRO A 1 98 ? -9.700 16.089 2.600 1.00 71.00 98 PRO A C 1
ATOM 814 O O . PRO A 1 98 ? -10.072 16.971 1.827 1.00 71.00 98 PRO A O 1
ATOM 817 N N . GLY A 1 99 ? -9.500 14.822 2.235 1.00 79.62 99 GLY A N 1
ATOM 818 C CA . GLY A 1 99 ? -9.852 14.252 0.938 1.00 79.62 99 GLY A CA 1
ATOM 819 C C . GLY A 1 99 ? -8.800 13.311 0.354 1.00 79.62 99 GLY A C 1
ATOM 820 O O . GLY A 1 99 ? -7.810 12.967 0.999 1.00 79.62 99 GLY A O 1
ATOM 821 N N . TRP A 1 100 ? -9.061 12.852 -0.869 1.00 88.00 100 TRP A N 1
ATOM 822 C CA . TRP A 1 100 ? -8.248 11.833 -1.532 1.00 88.00 100 TRP A CA 1
ATOM 823 C C . TRP A 1 100 ? -7.065 12.426 -2.294 1.00 88.00 100 TRP A C 1
ATOM 825 O O . TRP A 1 100 ? -7.231 13.293 -3.156 1.00 88.00 100 TRP A O 1
ATOM 835 N N . HIS A 1 101 ? -5.882 11.859 -2.068 1.00 91.00 101 HIS A N 1
ATOM 836 C CA . HIS A 1 101 ? -4.733 12.012 -2.960 1.00 91.00 101 HIS A CA 1
ATOM 837 C C . HIS A 1 101 ? -3.924 10.725 -3.051 1.00 91.00 101 HIS A C 1
ATOM 839 O O . HIS A 1 101 ? -4.068 9.789 -2.273 1.00 91.00 101 HIS A O 1
ATOM 845 N N . CYS A 1 102 ? -3.047 10.691 -4.038 1.00 92.06 102 CYS A N 1
ATOM 846 C CA . CYS A 1 102 ? -2.155 9.599 -4.334 1.00 92.06 102 CYS A CA 1
ATOM 847 C C . CYS A 1 102 ? -0.737 10.139 -4.500 1.00 92.06 102 CYS A C 1
ATOM 849 O O . CYS A 1 102 ? -0.503 11.075 -5.265 1.00 92.06 102 CYS A O 1
ATOM 851 N N . HIS A 1 103 ? 0.228 9.525 -3.828 1.00 93.38 103 HIS A N 1
ATOM 852 C CA . HIS A 1 103 ? 1.640 9.678 -4.147 1.00 93.38 103 HIS A CA 1
ATOM 853 C C . HIS A 1 103 ? 2.000 8.651 -5.213 1.00 93.38 103 HIS A C 1
ATOM 855 O O . HIS A 1 103 ? 1.836 7.458 -4.991 1.00 93.38 103 HIS A O 1
ATOM 861 N N . ILE A 1 104 ? 2.458 9.104 -6.373 1.00 93.19 104 ILE A N 1
ATOM 862 C CA . ILE A 1 104 ? 2.688 8.263 -7.549 1.00 93.19 104 ILE A CA 1
ATOM 863 C C . ILE A 1 104 ? 4.166 8.280 -7.907 1.00 93.19 104 ILE A C 1
ATOM 865 O O . ILE A 1 104 ? 4.747 9.355 -8.064 1.00 93.19 104 ILE A O 1
ATOM 869 N N . ASN A 1 105 ? 4.757 7.105 -8.104 1.00 92.94 105 ASN A N 1
ATOM 870 C CA . ASN A 1 105 ? 6.017 6.980 -8.815 1.00 92.94 105 ASN A CA 1
ATOM 871 C C . ASN A 1 105 ? 5.743 6.882 -10.321 1.00 92.94 105 ASN A C 1
ATOM 873 O O . ASN A 1 105 ? 4.999 6.014 -10.771 1.00 92.94 105 ASN A O 1
ATOM 877 N N . ARG A 1 106 ? 6.311 7.807 -11.100 1.00 90.69 106 ARG A N 1
ATOM 878 C CA . ARG A 1 106 ? 6.141 7.844 -12.564 1.00 90.69 106 ARG A CA 1
ATOM 879 C C . ARG A 1 106 ? 7.177 7.011 -13.313 1.00 90.69 106 ARG A C 1
ATOM 881 O O . ARG A 1 106 ? 7.071 6.876 -14.526 1.00 90.69 106 ARG A O 1
ATOM 888 N N . LYS A 1 107 ? 8.183 6.507 -12.604 1.00 93.31 107 LYS A N 1
ATOM 889 C CA . LYS A 1 107 ? 9.218 5.653 -13.170 1.00 93.31 107 LYS A CA 1
ATOM 890 C C . LYS A 1 107 ? 8.682 4.240 -13.396 1.00 93.31 107 LYS A C 1
ATOM 892 O O . LYS A 1 107 ? 7.656 3.846 -12.834 1.00 93.31 107 LYS A O 1
ATOM 897 N N . THR A 1 108 ? 9.394 3.457 -14.195 1.00 95.12 108 THR A N 1
ATOM 898 C CA . THR A 1 108 ? 9.136 2.018 -14.279 1.00 95.12 108 THR A CA 1
ATOM 899 C C . THR A 1 108 ? 9.499 1.313 -12.965 1.00 95.12 108 THR A C 1
ATOM 901 O O . THR A 1 108 ? 10.170 1.875 -12.094 1.00 95.12 108 THR A O 1
ATOM 904 N N . ILE A 1 109 ? 9.061 0.061 -12.811 1.00 94.50 109 ILE A N 1
ATOM 905 C CA . ILE A 1 109 ? 9.445 -0.803 -11.685 1.00 94.50 109 ILE A CA 1
ATOM 906 C C . ILE A 1 109 ? 10.971 -0.899 -11.567 1.00 94.50 109 ILE A C 1
ATOM 908 O O . ILE A 1 109 ? 11.481 -0.877 -10.457 1.00 94.50 109 ILE A O 1
ATOM 912 N N . ASP A 1 110 ? 11.716 -0.968 -12.669 1.00 93.81 110 ASP A N 1
ATOM 913 C CA . ASP A 1 110 ? 13.174 -1.167 -12.629 1.00 93.81 110 ASP A CA 1
ATOM 914 C C . ASP A 1 110 ? 13.945 0.111 -12.273 1.00 93.81 110 ASP A C 1
ATOM 916 O O . ASP A 1 110 ? 15.011 0.064 -11.667 1.00 93.81 110 ASP A O 1
ATOM 920 N N . GLU A 1 111 ? 13.361 1.269 -12.563 1.00 92.94 111 GLU A N 1
ATOM 921 C CA . GLU A 1 111 ? 13.919 2.588 -12.249 1.00 92.94 111 GLU A CA 1
ATOM 922 C C . GLU A 1 111 ? 13.472 3.123 -10.874 1.00 92.94 111 GLU A C 1
ATOM 924 O O . GLU A 1 111 ? 13.947 4.167 -10.405 1.00 92.94 111 GLU A O 1
ATOM 929 N N . THR A 1 112 ? 12.514 2.448 -10.234 1.00 92.00 112 THR A N 1
ATOM 930 C CA . THR A 1 112 ? 12.000 2.811 -8.912 1.00 92.00 112 THR A CA 1
ATOM 931 C C . THR A 1 112 ? 12.966 2.352 -7.827 1.00 92.00 112 THR A C 1
ATOM 933 O O . THR A 1 112 ? 13.364 1.192 -7.772 1.00 92.00 112 THR A O 1
ATOM 936 N N . TYR A 1 113 ? 13.324 3.255 -6.913 1.00 88.75 113 TYR A N 1
ATOM 937 C CA . TYR A 1 113 ? 14.268 2.929 -5.849 1.00 88.75 113 TYR A CA 1
ATOM 938 C C . TYR A 1 113 ? 13.683 1.900 -4.867 1.00 88.75 113 TYR A C 1
ATOM 940 O O . TYR A 1 113 ? 12.616 2.147 -4.295 1.00 88.75 113 TYR A O 1
ATOM 948 N N . PRO A 1 114 ? 14.383 0.779 -4.615 1.00 91.12 114 PRO A N 1
ATOM 949 C CA . PRO A 1 114 ? 13.935 -0.210 -3.646 1.00 91.12 114 PRO A CA 1
ATOM 950 C C . PRO A 1 114 ? 14.051 0.333 -2.220 1.00 91.12 114 PRO A C 1
ATOM 952 O O . PRO A 1 114 ? 14.963 1.107 -1.894 1.00 91.12 114 PRO A O 1
ATOM 955 N N . GLY A 1 115 ? 13.099 -0.070 -1.383 1.00 86.12 115 GLY A N 1
ATOM 956 C CA . GLY A 1 115 ? 13.108 0.176 0.049 1.00 86.12 115 GLY A CA 1
ATOM 957 C C . GLY A 1 115 ? 12.793 1.614 0.443 1.00 86.12 115 GLY A C 1
ATOM 958 O O . GLY A 1 115 ? 13.092 1.996 1.569 1.00 86.12 115 GLY A O 1
ATOM 959 N N . GLN A 1 116 ? 12.207 2.426 -0.443 1.00 84.69 116 GLN A N 1
ATOM 960 C CA . GLN A 1 116 ? 11.807 3.810 -0.161 1.00 84.69 116 GLN A CA 1
ATOM 961 C C . GLN A 1 116 ? 10.297 4.004 -0.324 1.00 84.69 116 GLN A C 1
ATOM 963 O O . GLN A 1 116 ? 9.695 3.487 -1.258 1.00 84.69 116 GLN A O 1
ATOM 968 N N . VAL A 1 117 ? 9.673 4.778 0.575 1.00 80.38 117 VAL A N 1
ATOM 969 C CA . VAL A 1 117 ? 8.217 5.031 0.526 1.00 80.38 117 VAL A CA 1
ATOM 970 C C . VAL A 1 117 ? 7.857 6.100 -0.512 1.00 80.38 117 VAL A C 1
ATOM 972 O O . VAL A 1 117 ? 6.880 5.954 -1.237 1.00 80.38 117 VAL A O 1
ATOM 975 N N . ARG A 1 118 ? 8.627 7.198 -0.571 1.00 78.94 118 ARG A N 1
ATOM 976 C CA . ARG A 1 118 ? 8.299 8.400 -1.369 1.00 78.94 118 ARG A CA 1
ATOM 977 C C . ARG A 1 118 ? 9.468 8.927 -2.216 1.00 78.94 118 ARG A C 1
ATOM 979 O O . ARG A 1 118 ? 9.536 10.117 -2.508 1.00 78.94 118 ARG A O 1
ATOM 986 N N . GLY A 1 119 ? 10.412 8.066 -2.594 1.00 69.31 119 GLY A N 1
ATOM 987 C CA . GLY A 1 119 ? 11.565 8.465 -3.408 1.00 69.31 119 GLY A CA 1
ATOM 988 C C . GLY A 1 119 ? 11.148 8.926 -4.807 1.00 69.31 119 GLY A C 1
ATOM 989 O O . GLY A 1 119 ? 10.888 8.094 -5.670 1.00 69.31 119 GLY A O 1
ATOM 990 N N . GLY A 1 120 ? 11.080 10.242 -5.034 1.00 70.50 120 GLY A N 1
ATOM 991 C CA . GLY A 1 120 ? 10.710 10.821 -6.333 1.00 70.50 120 GLY A CA 1
ATOM 992 C C . GLY A 1 120 ? 9.220 10.719 -6.679 1.00 70.50 120 GLY A C 1
ATOM 993 O O . GLY A 1 120 ? 8.875 10.719 -7.861 1.00 70.50 120 GLY A O 1
ATOM 994 N N . THR A 1 121 ? 8.336 10.609 -5.680 1.00 82.75 121 THR A N 1
ATOM 995 C CA . THR A 1 121 ? 6.889 10.525 -5.923 1.00 82.75 121 THR A CA 1
ATOM 996 C C . THR A 1 121 ? 6.243 11.898 -6.109 1.00 82.75 121 THR A C 1
ATOM 998 O O . THR A 1 121 ? 6.647 12.900 -5.522 1.00 82.75 121 THR A O 1
ATOM 1001 N N . TYR A 1 122 ? 5.195 11.936 -6.928 1.00 86.94 122 TYR A N 1
ATOM 1002 C CA . TYR A 1 122 ? 4.386 13.117 -7.216 1.00 86.94 122 TYR A CA 1
ATOM 1003 C C . TYR A 1 122 ? 2.980 12.963 -6.615 1.00 86.94 122 TYR A C 1
ATOM 1005 O O . TYR A 1 122 ? 2.375 11.901 -6.759 1.00 86.94 122 TYR A O 1
ATOM 1013 N N . ARG A 1 123 ? 2.448 14.006 -5.960 1.00 88.62 123 ARG A N 1
ATOM 1014 C CA . ARG A 1 123 ? 1.092 14.011 -5.372 1.00 88.62 123 ARG A CA 1
ATOM 1015 C C . ARG A 1 123 ? 0.031 14.344 -6.429 1.00 88.62 123 ARG A C 1
ATOM 1017 O O . ARG A 1 123 ? 0.166 15.333 -7.147 1.00 88.62 123 ARG A O 1
ATOM 1024 N N . TRP A 1 124 ? -1.033 13.548 -6.499 1.00 84.06 124 TRP A N 1
ATOM 1025 C CA . TRP A 1 124 ? -2.159 13.724 -7.419 1.00 84.06 124 TRP A CA 1
ATOM 1026 C C . TRP A 1 124 ? -3.508 13.371 -6.769 1.00 84.06 124 TRP A C 1
ATOM 1028 O O . TRP A 1 124 ? -3.570 12.347 -6.101 1.00 84.06 124 TRP A O 1
ATOM 1038 N N . PRO A 1 125 ? -4.601 14.110 -7.020 1.00 80.62 125 PRO A N 1
ATOM 1039 C CA . PRO A 1 125 ? -4.636 15.426 -7.658 1.00 80.62 125 PRO A CA 1
ATOM 1040 C C . PRO A 1 125 ? -3.899 16.487 -6.822 1.00 80.62 125 PRO A C 1
ATOM 1042 O O . PRO A 1 125 ? -3.614 16.284 -5.644 1.00 80.62 125 PRO A O 1
ATOM 1045 N N . LYS A 1 126 ? -3.515 17.610 -7.453 1.00 70.38 126 LYS A N 1
ATOM 1046 C CA . LYS A 1 126 ? -2.894 18.742 -6.732 1.00 70.38 126 LYS A CA 1
ATOM 1047 C C . LYS A 1 126 ? -3.884 19.414 -5.778 1.00 70.38 126 LYS A C 1
ATOM 1049 O O . LYS A 1 126 ? -3.483 19.876 -4.717 1.00 70.38 126 LYS A O 1
ATOM 1054 N N . GLN A 1 127 ? -5.149 19.482 -6.186 1.00 69.94 127 GLN A N 1
ATOM 1055 C CA . GLN A 1 127 ? -6.261 19.940 -5.362 1.00 69.94 127 GLN A CA 1
ATOM 1056 C C . GLN A 1 127 ? -6.952 18.736 -4.752 1.00 69.94 127 GLN A C 1
ATOM 1058 O O . GLN A 1 127 ? -7.160 17.736 -5.432 1.00 69.94 127 GLN A O 1
ATOM 1063 N N . ILE A 1 128 ? -7.285 18.843 -3.475 1.00 69.12 128 ILE A N 1
ATOM 1064 C CA . ILE A 1 128 ? -7.871 17.747 -2.726 1.00 69.12 128 ILE A CA 1
ATOM 1065 C C . ILE A 1 128 ? -9.334 17.576 -3.147 1.00 69.12 128 ILE A C 1
ATOM 1067 O O . ILE A 1 128 ? -10.086 18.546 -3.218 1.00 69.12 128 ILE A O 1
ATOM 1071 N N . VAL A 1 129 ? -9.737 16.336 -3.427 1.00 69.69 129 VAL A N 1
ATOM 1072 C CA . VAL A 1 129 ? -11.147 16.005 -3.653 1.00 69.69 129 VAL A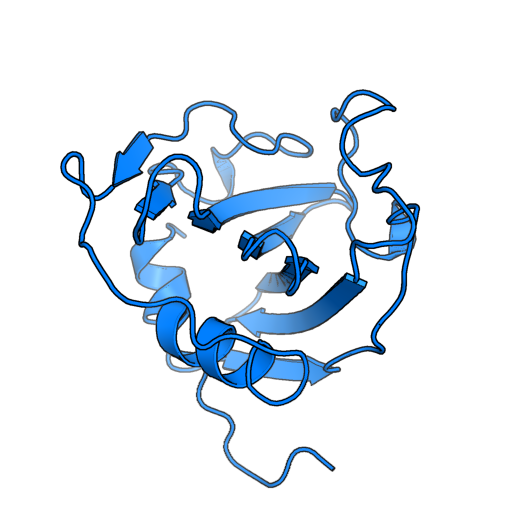 CA 1
ATOM 1073 C C . VAL A 1 129 ? -11.780 15.749 -2.294 1.00 69.69 129 VAL A C 1
ATOM 1075 O O . VAL A 1 129 ? -11.496 14.728 -1.663 1.00 69.69 129 VAL A O 1
ATOM 1078 N N . HIS A 1 130 ? -12.596 16.699 -1.839 1.00 69.00 130 HIS A N 1
ATOM 1079 C CA . HIS A 1 130 ? -13.315 16.592 -0.577 1.00 69.00 130 HIS A CA 1
ATOM 1080 C C . HIS A 1 130 ? -14.374 15.493 -0.668 1.00 69.00 130 HIS A C 1
ATOM 1082 O O . HIS A 1 130 ? -15.287 15.555 -1.486 1.00 69.00 130 HIS A O 1
ATOM 1088 N N . ASP A 1 131 ? -14.225 14.489 0.186 1.00 75.12 131 ASP A N 1
ATOM 1089 C CA . ASP A 1 131 ? -15.153 13.378 0.348 1.00 75.12 131 ASP A CA 1
ATOM 1090 C C . ASP A 1 131 ? -15.173 12.997 1.830 1.00 75.12 131 ASP A C 1
ATOM 1092 O O . ASP A 1 131 ? -14.165 13.165 2.530 1.00 75.12 131 ASP A O 1
ATOM 1096 N N . MET A 1 132 ? -16.309 12.509 2.320 1.00 82.75 132 MET A N 1
ATOM 1097 C CA . MET A 1 132 ? -16.444 12.103 3.716 1.00 82.75 132 MET A CA 1
ATOM 1098 C C . MET A 1 132 ? -15.669 10.813 3.979 1.00 82.75 132 MET A C 1
ATOM 1100 O O . MET A 1 132 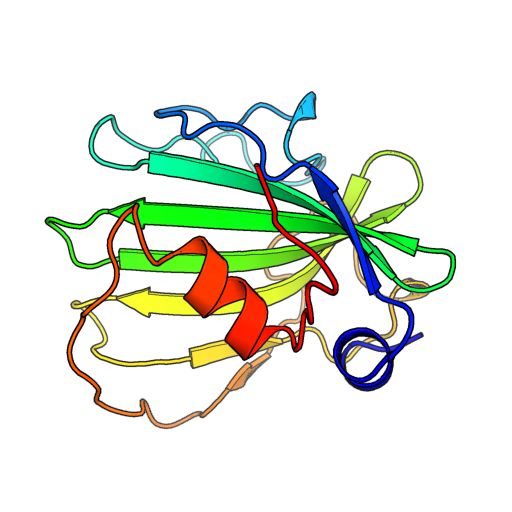? -15.634 9.898 3.155 1.00 82.75 132 MET A O 1
ATOM 1104 N N . PHE A 1 133 ? -15.071 10.702 5.165 1.00 87.88 133 PHE A N 1
ATOM 1105 C CA . PHE A 1 133 ? -14.433 9.456 5.566 1.00 87.88 133 PHE A CA 1
ATOM 1106 C C . PHE A 1 133 ? -15.482 8.388 5.863 1.00 87.88 133 PHE A C 1
ATOM 1108 O O . PHE A 1 133 ? -16.211 8.476 6.848 1.00 87.88 133 PHE A O 1
ATOM 1115 N N . GLN A 1 134 ? -15.534 7.361 5.022 1.00 90.94 134 GLN A N 1
ATOM 1116 C CA . GLN A 1 134 ? -16.464 6.238 5.165 1.00 90.94 134 GLN A CA 1
ATOM 1117 C C . GLN A 1 134 ? -15.730 4.890 5.185 1.00 90.94 134 GLN A C 1
ATOM 1119 O O . GLN A 1 134 ? -16.285 3.864 4.795 1.00 90.94 134 GLN A O 1
ATOM 1124 N N . ILE A 1 135 ? -14.459 4.883 5.599 1.00 94.19 135 ILE A N 1
ATOM 1125 C CA . ILE A 1 135 ? -13.602 3.693 5.552 1.00 94.19 135 ILE A CA 1
ATOM 1126 C C . ILE A 1 135 ? -13.481 3.084 6.944 1.00 94.19 135 ILE A C 1
ATOM 1128 O O . ILE A 1 135 ? -13.092 3.754 7.896 1.00 94.19 135 ILE A O 1
ATOM 1132 N N . ASN A 1 136 ? -13.750 1.790 7.041 1.00 95.94 136 ASN A N 1
ATOM 1133 C CA . ASN A 1 136 ? -13.586 0.987 8.245 1.00 95.94 136 ASN A CA 1
ATOM 1134 C C . ASN A 1 136 ? -12.910 -0.348 7.896 1.00 95.94 136 ASN A C 1
ATOM 1136 O O . ASN A 1 136 ? -12.622 -0.643 6.733 1.00 95.94 136 ASN A O 1
ATOM 1140 N N . ARG A 1 137 ? -12.641 -1.190 8.898 1.00 94.69 137 ARG A N 1
ATOM 1141 C CA . ARG A 1 137 ? -12.010 -2.505 8.669 1.00 94.69 137 ARG A CA 1
ATOM 1142 C C . ARG A 1 137 ? -12.779 -3.417 7.706 1.00 94.69 137 ARG A C 1
ATOM 1144 O O . ARG A 1 137 ? -12.138 -4.251 7.066 1.00 94.69 137 ARG A O 1
ATOM 1151 N N . GLY A 1 138 ? -14.103 -3.276 7.633 1.00 94.56 138 GLY A N 1
ATOM 1152 C CA . GLY A 1 138 ? -14.986 -4.091 6.800 1.00 94.56 138 GLY A CA 1
ATOM 1153 C C . GLY A 1 138 ? -14.896 -3.765 5.311 1.00 94.56 138 GLY A C 1
ATOM 1154 O O . GLY A 1 138 ? -14.987 -4.679 4.506 1.00 94.56 138 GLY A O 1
ATOM 1155 N N . ASN A 1 139 ? -14.645 -2.503 4.943 1.00 96.00 139 ASN A N 1
ATOM 1156 C CA . ASN A 1 139 ? -14.616 -2.062 3.539 1.00 96.00 139 ASN A CA 1
ATOM 1157 C C . ASN A 1 139 ? -13.242 -1.558 3.051 1.00 96.00 139 ASN A C 1
ATOM 1159 O O . ASN A 1 139 ? -13.077 -1.234 1.875 1.00 96.00 139 ASN A O 1
ATOM 1163 N N . ALA A 1 140 ? -12.233 -1.483 3.924 1.00 96.81 140 ALA A N 1
ATOM 1164 C CA . ALA A 1 140 ? -10.907 -0.972 3.571 1.00 96.81 140 ALA A CA 1
ATOM 1165 C C . ALA A 1 140 ? -10.216 -1.776 2.453 1.00 96.81 140 ALA A C 1
ATOM 1167 O O . ALA A 1 140 ? -9.484 -1.196 1.649 1.00 96.81 140 ALA A O 1
ATOM 1168 N N . VAL A 1 141 ? -10.445 -3.094 2.392 1.00 97.06 141 VAL A N 1
ATOM 1169 C CA . VAL A 1 141 ? -9.925 -3.946 1.307 1.00 97.06 141 VAL A CA 1
ATOM 1170 C C . VAL A 1 141 ? -10.625 -3.615 -0.006 1.00 97.06 141 VAL A C 1
ATOM 1172 O O . VAL A 1 141 ? -9.941 -3.321 -0.981 1.00 97.06 141 VAL A O 1
ATOM 1175 N N . ASP A 1 142 ? -11.955 -3.559 -0.017 1.00 95.69 142 ASP A N 1
ATOM 1176 C CA . ASP A 1 142 ? -12.736 -3.230 -1.216 1.00 95.69 142 ASP A CA 1
ATOM 1177 C C . ASP A 1 142 ? -12.378 -1.847 -1.755 1.00 95.69 142 ASP A C 1
ATOM 1179 O O . ASP A 1 142 ? -12.229 -1.645 -2.964 1.00 95.69 142 ASP A O 1
ATOM 1183 N N . LYS A 1 143 ? -12.147 -0.884 -0.854 1.00 95.50 143 LYS A N 1
ATOM 1184 C CA . LYS A 1 143 ? -11.688 0.449 -1.238 1.00 95.50 143 LYS A CA 1
ATOM 1185 C C . LYS A 1 143 ? -10.309 0.398 -1.890 1.00 95.50 143 LYS A C 1
ATOM 1187 O O . LYS A 1 143 ? -10.105 1.048 -2.913 1.00 95.50 143 LYS A O 1
ATOM 1192 N N . ALA A 1 144 ? -9.381 -0.385 -1.338 1.00 96.38 144 ALA A N 1
ATOM 1193 C CA . ALA A 1 144 ? -8.063 -0.593 -1.930 1.00 96.38 144 ALA A CA 1
ATOM 1194 C C . ALA A 1 144 ? -8.139 -1.300 -3.295 1.00 96.38 144 ALA A C 1
ATOM 1196 O O . ALA A 1 144 ? -7.430 -0.932 -4.228 1.00 96.38 144 ALA A O 1
ATOM 1197 N N . PHE A 1 145 ? -9.020 -2.288 -3.431 1.00 96.38 145 PHE A N 1
ATOM 1198 C CA . PHE A 1 145 ? -9.240 -3.012 -4.681 1.00 96.38 145 PHE A CA 1
ATOM 1199 C C . PHE A 1 145 ? -9.837 -2.113 -5.750 1.00 96.38 145 PHE A C 1
ATOM 1201 O O . PHE A 1 145 ? -9.357 -2.123 -6.879 1.00 96.38 145 PHE A O 1
ATOM 1208 N N . THR A 1 146 ? -10.772 -1.245 -5.374 1.00 94.25 146 THR A N 1
ATOM 1209 C CA . THR A 1 146 ? -11.328 -0.227 -6.268 1.00 94.25 146 THR A CA 1
ATOM 1210 C C . THR A 1 146 ? -10.231 0.701 -6.797 1.00 94.25 146 THR A C 1
ATOM 1212 O O . THR A 1 146 ? -10.106 0.874 -8.007 1.00 94.25 146 THR A O 1
ATOM 1215 N N . VAL A 1 147 ? -9.387 1.272 -5.924 1.00 92.88 147 VAL A N 1
ATOM 1216 C CA . VAL A 1 147 ? -8.340 2.221 -6.370 1.00 92.88 147 VAL A CA 1
ATOM 1217 C C . VAL A 1 147 ? -7.223 1.558 -7.181 1.00 92.88 147 VAL A C 1
ATOM 1219 O O . VAL A 1 147 ? -6.571 2.229 -7.979 1.00 92.88 147 VAL A O 1
ATOM 1222 N N . TYR A 1 148 ? -7.000 0.253 -7.006 1.00 95.69 148 TYR A N 1
ATOM 1223 C CA . TYR A 1 148 ? -5.987 -0.510 -7.744 1.00 95.69 148 TYR A CA 1
ATOM 1224 C C . TYR A 1 148 ? -6.548 -1.399 -8.852 1.00 95.69 148 TYR A C 1
ATOM 1226 O O . TYR A 1 148 ? -5.788 -2.160 -9.457 1.00 95.69 148 TYR A O 1
ATOM 1234 N N . ASN A 1 149 ? -7.843 -1.273 -9.150 1.00 95.00 149 ASN A N 1
ATOM 1235 C CA . ASN A 1 149 ? -8.544 -2.073 -10.149 1.00 95.00 149 ASN A CA 1
ATOM 1236 C C . ASN A 1 149 ? -8.271 -3.583 -9.976 1.00 95.00 149 ASN A C 1
ATOM 1238 O O . ASN A 1 149 ? -7.884 -4.280 -10.916 1.00 95.00 149 ASN A O 1
ATOM 1242 N N . VAL A 1 150 ? -8.365 -4.070 -8.738 1.00 94.38 150 VAL A N 1
ATOM 1243 C CA . VAL A 1 150 ? -8.238 -5.492 -8.403 1.00 94.38 150 VAL A CA 1
ATOM 1244 C C . VAL A 1 150 ? -9.629 -6.100 -8.440 1.00 94.38 150 VAL A C 1
ATOM 1246 O O . VAL A 1 150 ? -10.434 -5.874 -7.542 1.00 94.38 150 VAL A O 1
ATOM 1249 N N . ASN A 1 151 ? -9.897 -6.874 -9.486 1.00 87.38 151 ASN A N 1
ATOM 1250 C CA . ASN A 1 151 ? -11.125 -7.643 -9.596 1.00 87.38 151 ASN A CA 1
ATOM 1251 C C . ASN A 1 151 ? -10.902 -9.012 -8.972 1.00 87.38 151 ASN A C 1
ATOM 1253 O O . ASN A 1 151 ? -9.936 -9.705 -9.290 1.00 87.38 151 ASN A O 1
ATOM 1257 N N . VAL A 1 152 ? -11.796 -9.393 -8.073 1.00 75.75 152 VAL A N 1
ATOM 1258 C CA . VAL A 1 152 ? -11.768 -10.707 -7.450 1.00 75.75 152 VAL A CA 1
ATOM 1259 C C . VAL A 1 152 ? -12.842 -11.543 -8.122 1.00 75.75 152 VAL A C 1
ATOM 1261 O O . VAL A 1 152 ? -14.033 -11.362 -7.880 1.00 75.75 152 VAL A O 1
ATOM 1264 N N . SER A 1 153 ? -12.421 -12.449 -8.994 1.00 55.53 153 SER A N 1
ATOM 1265 C CA . SER A 1 153 ? -13.312 -13.448 -9.574 1.00 55.53 153 SER A CA 1
ATOM 1266 C C . SER A 1 153 ? -13.451 -14.604 -8.579 1.00 55.53 153 SER A C 1
ATOM 1268 O O . SER A 1 153 ? -12.554 -15.438 -8.480 1.00 55.53 153 SER A O 1
ATOM 1270 N N . GLY A 1 154 ? -14.553 -14.642 -7.826 1.00 52.41 154 GLY A N 1
ATOM 1271 C CA . GLY A 1 154 ? -14.854 -15.704 -6.854 1.00 52.41 154 GLY A CA 1
ATOM 1272 C C . GLY A 1 154 ? -14.843 -15.241 -5.394 1.00 52.41 154 GLY A C 1
ATOM 1273 O O . GLY A 1 154 ? -14.297 -14.193 -5.054 1.00 52.41 154 GLY A O 1
ATOM 1274 N N . THR A 1 155 ? -15.503 -16.009 -4.526 1.00 38.97 155 THR A N 1
ATOM 1275 C CA . THR A 1 155 ? -15.681 -15.666 -3.111 1.00 38.97 155 THR A CA 1
ATOM 1276 C C . THR A 1 155 ? -14.344 -15.718 -2.371 1.00 38.97 155 THR A C 1
ATOM 1278 O O . THR A 1 155 ? -13.747 -16.785 -2.238 1.00 38.97 155 THR A O 1
ATOM 1281 N N . LEU A 1 156 ? -13.881 -14.572 -1.868 1.00 50.38 156 LEU A N 1
ATOM 1282 C CA . LEU A 1 156 ? -12.829 -14.510 -0.852 1.00 50.38 156 LEU A CA 1
ATOM 1283 C C . LEU A 1 156 ? -13.449 -14.932 0.483 1.00 50.38 156 LEU A C 1
ATOM 1285 O O . LEU A 1 156 ? -14.045 -14.102 1.168 1.00 50.38 156 LEU A O 1
ATOM 1289 N N . LEU A 1 157 ? -13.367 -16.224 0.800 1.00 39.00 157 LEU A N 1
ATOM 1290 C CA . LEU A 1 157 ? -13.689 -16.771 2.122 1.00 39.00 157 LEU A CA 1
ATOM 1291 C C . LEU A 1 157 ? -12.403 -16.945 2.930 1.00 39.00 157 LEU A C 1
ATOM 1293 O O . LEU A 1 157 ? -11.457 -17.561 2.390 1.00 39.00 157 LEU A O 1
#

Secondary structure (DSSP, 8-state):
--HHHHHH-S-EEEEE----EESB--TTTS--TTS-TTTTB--TT-EEEEEEEEETTEEEEEEEEEETTTTEEEEEEEEEETTEEEEEEEEEEETTEEEEEEEE--S-TTTSPTTBSSTT-EEEEEEEE-------TTTHHHHHHHHHT----S---

Sequence (157 aa):
MDLKILIRSDNKKVESLGEWKQGHIPRSSFPMSKVANKQFKYGKSYSWRVVKLNIEKYECRILLLLNEEKQIFRARLGVEVEGDMRVMCEHEWHASEPGWHCHINRKTIDETYPGQVRGGTYRWPKQIVHDMFQINRGNAVDKAFTVYNVNVSGTLL

Foldseek 3Di:
DALVCQLPFPPKFWPDWFDKDAAADDCVQANQPPDDPCVRGDDRQKIKTWTWMDRPPWTKIWIWIDRVVQLKIKTWIWTDDPSFTQTQKMWIAGPVLHAIKMFGDGDHNVPGDTNDHRDPTDIPPPRGDHDDRPDDPVCSVVVNCVVSVPDDDDDPD

Organism: Hirschia baltica (strain ATCC 49814 / DSM 5838 / IFAM 1418) (NCBI:txid582402)

pLDDT: mean 89.44, std 11.14, range [38.97, 98.31]

Radius of gyration: 14.72 Å; chains: 1; bounding box: 32×37×36 Å